Protein AF-A0A0F9HZE9-F1 (afdb_monomer)

pLDDT: mean 92.04, std 8.54, range [47.31, 98.38]

Foldseek 3Di:
DVCPPPVLVVLVVCVVVPNQEAEDEQEDQAQDALQRSLVVCLSCQVSQYKYAYDYDDDPPDPDPQRGHPRGDPQLSVLQQLLDLDPPSIDHDPDSVRNCLSQNPHSVSNSVLSPDPNNNVVNVVSVVVVVVVVVVD

Secondary structure (DSSP, 8-state):
-TTTTHHHHHHHHHHHTT----EEEEEESSS--HHHHHHHHHHHHHTTPEEEEEE---TT--SS----TT--HHHHHHHHHH--SGGG-B--SSHHHHHHHH-SSHHHHHHHHT-TTHHHHHHHHHHHHHHHHTT-

Mean predicted aligned error: 3.95 Å

Sequence (136 aa):
MGQDGFCQKAIKLAKKYGFGRIHVDVLYNWNDTIEDFYYRLKEINLLGATAIPMRYVPLDRIDREYVGKNWTKFESNGINRINPYPNGQISSKKKSEFEYFFGKNAKEFKKLLNFKNIRKLAKLKMKKFTRDKIWE

Organism: NCBI:txid412755

Solvent-accessible surface area (backbone atoms only — not comparable to full-atom values): 7847 Å² total; per-residue (Å²): 115,102,66,71,62,53,66,60,50,50,54,54,52,42,44,76,74,66,53,77,83,47,77,42,80,41,74,35,48,50,91,51,43,66,52,57,43,43,49,51,51,48,53,37,24,73,73,59,26,31,28,31,77,37,80,45,65,63,90,94,50,90,67,92,74,68,64,17,89,62,50,47,75,61,44,66,54,20,60,72,36,48,48,74,45,75,95,56,43,45,72,34,97,43,70,68,55,42,28,70,74,50,34,88,45,48,69,48,28,52,51,48,35,68,37,92,59,29,49,60,50,23,52,53,49,46,58,49,51,55,57,59,58,75,78,109

Nearest PDB structures (foldseek):
  8wd8-assembly1_B  TM=4.801E-01  e=5.160E+00  Thermococcus thioreducens

Structure (mmCIF, N/CA/C/O backbone):
data_AF-A0A0F9HZE9-F1
#
_entry.id   AF-A0A0F9HZE9-F1
#
loop_
_atom_site.group_PDB
_atom_site.id
_atom_site.type_symbol
_atom_site.label_atom_id
_atom_site.label_alt_id
_atom_site.label_comp_id
_atom_site.label_asym_id
_atom_site.label_entity_id
_atom_site.label_seq_id
_atom_site.pdbx_PDB_ins_code
_atom_site.Cartn_x
_atom_site.Cartn_y
_atom_site.Cartn_z
_atom_site.occupancy
_atom_site.B_iso_or_equiv
_atom_site.auth_seq_id
_atom_site.auth_comp_id
_atom_site.auth_asym_id
_atom_site.auth_atom_id
_atom_site.pdbx_PDB_model_num
ATOM 1 N N . MET A 1 1 ? -0.558 -16.932 -5.384 1.00 57.38 1 MET A N 1
ATOM 2 C CA . MET A 1 1 ? -1.742 -16.414 -6.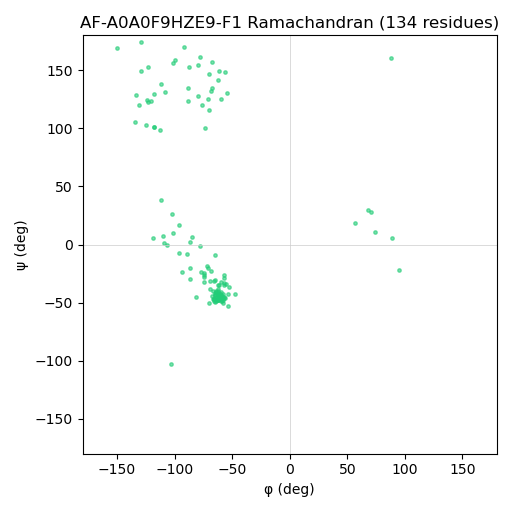110 1.00 57.38 1 MET A CA 1
ATOM 3 C C . MET A 1 1 ? -1.622 -16.830 -7.572 1.00 57.38 1 MET A C 1
ATOM 5 O O . MET A 1 1 ? -0.574 -16.587 -8.149 1.00 57.38 1 MET A O 1
ATOM 9 N N . GLY A 1 2 ? -2.628 -17.488 -8.163 1.00 64.94 2 GLY A N 1
ATOM 10 C CA . GLY A 1 2 ? -2.504 -18.165 -9.474 1.00 64.94 2 GLY A CA 1
ATOM 11 C C . GLY A 1 2 ? -2.235 -17.271 -10.696 1.00 64.94 2 GLY A C 1
ATOM 12 O O . GLY A 1 2 ? -1.940 -17.789 -11.765 1.00 64.94 2 GLY A O 1
ATOM 13 N N . GLN A 1 3 ? -2.319 -15.946 -10.546 1.00 71.75 3 GLN A N 1
ATOM 14 C CA . GLN A 1 3 ? -2.065 -14.956 -11.605 1.00 71.75 3 GLN A CA 1
ATOM 15 C C . GLN A 1 3 ? -0.902 -14.004 -11.282 1.00 71.75 3 GLN A C 1
ATOM 17 O O . GLN A 1 3 ? -0.662 -13.036 -12.009 1.00 71.75 3 GLN A O 1
ATOM 22 N N . ASP A 1 4 ? -0.193 -14.243 -10.177 1.00 83.38 4 ASP A N 1
ATOM 23 C CA . ASP A 1 4 ? 0.952 -13.414 -9.825 1.00 83.38 4 ASP A CA 1
ATOM 24 C C . ASP A 1 4 ? 2.047 -13.507 -10.901 1.00 83.38 4 ASP A C 1
ATOM 26 O O . ASP A 1 4 ? 2.270 -14.553 -11.514 1.00 83.38 4 ASP A O 1
ATOM 30 N N . GLY A 1 5 ? 2.700 -12.382 -11.178 1.00 89.25 5 GLY A N 1
ATOM 31 C CA . GLY A 1 5 ? 3.723 -12.260 -12.212 1.00 89.25 5 GLY A CA 1
ATOM 32 C C . GLY A 1 5 ? 3.229 -11.746 -13.568 1.00 89.25 5 GLY A C 1
ATOM 33 O O . GLY A 1 5 ? 4.047 -11.202 -14.313 1.00 89.25 5 GLY A O 1
ATOM 34 N N . PHE A 1 6 ? 1.939 -11.851 -13.922 1.00 93.81 6 PHE A N 1
ATOM 35 C CA . PHE A 1 6 ? 1.453 -11.340 -15.219 1.00 93.81 6 PHE A CA 1
ATOM 36 C C . PHE A 1 6 ? 1.560 -9.815 -15.322 1.00 93.81 6 PHE A C 1
ATOM 38 O O . PHE A 1 6 ? 2.105 -9.299 -16.299 1.00 93.81 6 PHE A O 1
ATOM 45 N N . CYS A 1 7 ? 1.121 -9.093 -14.289 1.00 94.75 7 CYS A N 1
ATOM 46 C CA . CYS A 1 7 ? 1.219 -7.634 -14.240 1.00 94.75 7 CYS A CA 1
ATOM 47 C C . CYS A 1 7 ? 2.686 -7.173 -14.262 1.00 94.75 7 CYS A C 1
ATOM 49 O O . CYS A 1 7 ? 3.066 -6.299 -15.037 1.00 94.75 7 CYS A O 1
ATOM 51 N N . GLN A 1 8 ? 3.553 -7.834 -13.492 1.00 95.38 8 GLN A N 1
ATOM 52 C CA . GLN A 1 8 ? 4.984 -7.547 -13.443 1.00 95.38 8 GLN A CA 1
ATOM 53 C C . GLN A 1 8 ? 5.648 -7.752 -14.813 1.00 95.38 8 GLN A C 1
ATOM 55 O O . GLN A 1 8 ? 6.460 -6.925 -15.233 1.00 95.38 8 GLN A O 1
ATOM 60 N N . LYS A 1 9 ? 5.292 -8.827 -15.534 1.00 96.44 9 LYS A N 1
ATOM 61 C CA . LYS A 1 9 ? 5.749 -9.069 -16.912 1.00 96.44 9 LYS A CA 1
ATOM 62 C C . LYS A 1 9 ? 5.270 -7.968 -17.860 1.00 96.44 9 LYS A C 1
ATOM 64 O O . LYS A 1 9 ? 6.086 -7.459 -18.622 1.00 96.44 9 LYS A O 1
ATOM 69 N N . ALA A 1 10 ? 4.003 -7.561 -17.776 1.00 96.38 10 ALA A N 1
ATOM 70 C CA . ALA A 1 10 ? 3.450 -6.486 -18.598 1.00 96.38 10 ALA A CA 1
ATOM 71 C C . ALA A 1 10 ? 4.156 -5.140 -18.350 1.00 96.38 10 ALA A C 1
ATOM 73 O O . ALA A 1 10 ? 4.567 -4.484 -19.304 1.00 96.38 10 ALA A O 1
ATOM 74 N N . ILE A 1 11 ? 4.394 -4.767 -17.084 1.00 96.38 11 ILE A N 1
ATOM 75 C CA . ILE A 1 11 ? 5.137 -3.547 -16.724 1.00 96.38 11 ILE A CA 1
ATOM 76 C C . ILE A 1 11 ? 6.558 -3.594 -17.298 1.00 96.38 11 ILE A C 1
ATOM 78 O O . ILE A 1 11 ? 7.004 -2.634 -17.927 1.00 96.38 11 ILE A O 1
ATOM 82 N N . LYS A 1 12 ? 7.277 -4.710 -17.107 1.00 96.00 12 LYS A N 1
ATOM 83 C CA . LYS A 1 12 ? 8.644 -4.884 -17.631 1.00 96.00 12 LYS A CA 1
ATOM 84 C C . LYS A 1 12 ? 8.677 -4.787 -19.157 1.00 96.00 12 LYS A C 1
ATOM 86 O O . LYS A 1 12 ? 9.565 -4.133 -19.699 1.00 96.00 12 LYS A O 1
ATOM 91 N N . LEU A 1 13 ? 7.711 -5.407 -19.836 1.00 97.56 13 LEU A N 1
ATOM 92 C CA . LEU A 1 13 ? 7.592 -5.370 -21.290 1.00 97.56 13 LEU A CA 1
ATOM 93 C C . LEU A 1 13 ? 7.332 -3.946 -21.789 1.00 97.56 13 LEU A C 1
ATOM 95 O O . LEU A 1 13 ? 8.051 -3.470 -22.659 1.00 97.56 13 LEU A O 1
ATOM 99 N N . ALA A 1 14 ? 6.371 -3.240 -21.197 1.00 97.00 14 ALA A N 1
ATOM 100 C CA . ALA A 1 14 ? 6.080 -1.856 -21.552 1.00 97.00 14 ALA A CA 1
ATOM 101 C C . ALA A 1 14 ? 7.318 -0.957 -21.360 1.00 97.00 14 ALA A C 1
ATOM 103 O O . ALA A 1 14 ? 7.707 -0.218 -22.263 1.00 97.00 14 ALA A O 1
ATOM 104 N N . LYS A 1 15 ? 8.027 -1.085 -20.233 1.00 95.00 15 LYS A N 1
ATOM 105 C CA . LYS A 1 15 ? 9.264 -0.322 -20.001 1.00 95.00 15 LYS A CA 1
ATOM 106 C C . LYS A 1 15 ? 10.366 -0.630 -21.009 1.00 95.00 15 LYS A C 1
ATOM 108 O O . LYS A 1 15 ? 11.039 0.295 -21.454 1.00 95.00 15 LYS A O 1
ATOM 113 N N . LYS A 1 16 ? 10.528 -1.901 -21.394 1.00 97.06 16 LYS A N 1
ATOM 114 C CA . LYS A 1 16 ? 11.491 -2.321 -22.426 1.00 97.06 16 LYS A CA 1
ATOM 115 C C . LYS A 1 16 ? 11.278 -1.570 -23.746 1.00 97.06 16 LYS A C 1
ATOM 117 O O . LYS A 1 16 ? 12.255 -1.269 -24.419 1.00 97.06 16 LYS A O 1
ATOM 122 N N . TYR A 1 17 ? 10.032 -1.246 -24.089 1.00 97.56 17 TYR A N 1
ATOM 123 C CA . TYR A 1 17 ? 9.673 -0.514 -25.309 1.00 97.56 17 TYR A CA 1
ATOM 124 C C . TYR A 1 17 ? 9.495 1.002 -25.100 1.00 97.56 17 TYR A C 1
ATOM 126 O O . TYR A 1 17 ? 8.918 1.675 -25.946 1.00 97.56 17 TYR A O 1
ATOM 134 N N . GLY A 1 18 ? 9.999 1.562 -23.995 1.00 95.25 18 GLY A N 1
ATOM 135 C CA . GLY A 1 18 ? 10.055 3.013 -23.785 1.00 95.25 18 GLY A CA 1
ATOM 136 C C . GLY A 1 18 ? 8.821 3.639 -23.126 1.00 95.25 18 GLY A C 1
ATOM 137 O O . GLY A 1 18 ? 8.776 4.858 -22.953 1.00 95.25 18 GLY A O 1
ATOM 138 N N . PHE A 1 19 ? 7.837 2.848 -22.686 1.00 95.06 19 PHE A N 1
ATOM 139 C CA . PHE A 1 19 ? 6.703 3.377 -21.924 1.00 95.06 19 PHE A CA 1
ATOM 140 C C . PHE A 1 19 ? 7.135 3.735 -20.492 1.00 95.06 19 PHE A C 1
ATOM 142 O O . PHE A 1 19 ? 7.266 2.876 -19.619 1.00 95.06 19 PHE A O 1
ATOM 149 N N . GLY A 1 20 ? 7.381 5.027 -20.250 1.00 86.88 20 GLY A N 1
ATOM 150 C CA . GLY A 1 20 ? 7.939 5.525 -18.985 1.00 86.88 20 GLY A CA 1
ATOM 151 C C . GLY A 1 20 ? 6.924 5.819 -17.874 1.00 86.88 20 GLY A C 1
ATOM 152 O O . GLY A 1 20 ? 7.303 5.866 -16.705 1.00 86.88 20 GLY A O 1
ATOM 153 N N . ARG A 1 21 ? 5.641 6.015 -18.206 1.00 91.75 21 ARG A N 1
ATOM 154 C CA . ARG A 1 21 ? 4.5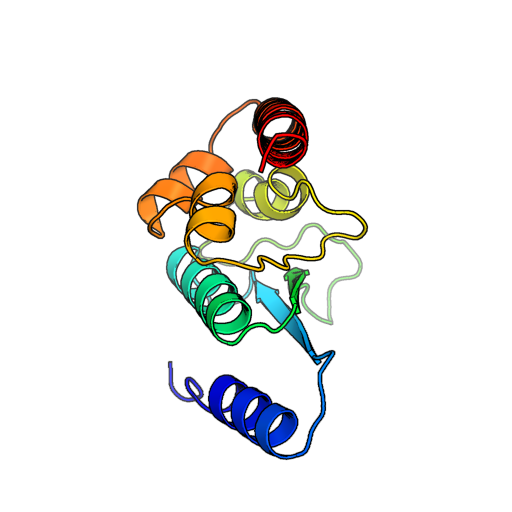68 6.322 -17.244 1.00 91.75 21 ARG A CA 1
ATOM 155 C C . ARG A 1 21 ? 3.527 5.213 -17.269 1.00 91.75 21 ARG A C 1
ATOM 157 O O . ARG A 1 21 ? 2.708 5.156 -18.177 1.00 91.75 21 ARG A O 1
ATOM 164 N N . ILE A 1 22 ? 3.588 4.325 -16.283 1.00 95.44 22 ILE A N 1
ATOM 165 C CA . ILE A 1 22 ? 2.691 3.171 -16.169 1.00 95.44 22 ILE A CA 1
ATOM 166 C C . ILE A 1 22 ? 1.948 3.286 -14.848 1.00 95.44 22 ILE A C 1
ATOM 168 O O . ILE A 1 22 ? 2.577 3.392 -13.795 1.00 95.44 22 ILE A O 1
ATOM 172 N N . HIS A 1 23 ? 0.622 3.287 -14.918 1.00 95.00 23 HIS A N 1
ATOM 173 C CA . HIS A 1 23 ? -0.263 3.312 -13.762 1.00 95.00 23 HIS A CA 1
ATOM 174 C C . HIS A 1 23 ? -0.981 1.968 -13.678 1.00 95.00 23 HIS A C 1
ATOM 176 O O . HIS A 1 23 ? -1.392 1.422 -14.700 1.00 95.00 23 HIS A O 1
ATOM 182 N N . VAL A 1 24 ? -1.104 1.428 -12.471 1.00 95.75 24 VAL A N 1
ATOM 183 C CA . VAL A 1 24 ? -1.723 0.126 -12.223 1.00 95.75 24 VAL A CA 1
ATOM 184 C C . VAL A 1 24 ? -2.735 0.270 -11.104 1.00 95.75 24 VAL A C 1
ATOM 186 O O . VAL A 1 24 ? -2.364 0.608 -9.978 1.00 95.75 24 VAL A O 1
ATOM 189 N N . ASP A 1 25 ? -3.994 -0.032 -11.401 1.00 95.12 25 ASP A N 1
ATOM 190 C CA . ASP A 1 25 ? -5.029 -0.135 -10.381 1.00 95.12 25 ASP A CA 1
ATOM 191 C C . ASP A 1 25 ? -4.807 -1.394 -9.539 1.00 95.12 25 ASP A C 1
ATOM 193 O O . ASP A 1 25 ? -4.702 -2.514 -10.045 1.00 95.12 25 ASP A O 1
ATOM 197 N N . VAL A 1 26 ? -4.717 -1.209 -8.225 1.00 95.50 26 VAL A N 1
ATOM 198 C CA . VAL A 1 26 ? -4.457 -2.278 -7.261 1.00 95.50 26 VAL A CA 1
ATOM 199 C C . VAL A 1 26 ? -5.699 -2.474 -6.416 1.00 95.50 26 VAL A C 1
ATOM 201 O O . VAL A 1 26 ? -5.943 -1.742 -5.454 1.00 95.50 26 VAL A O 1
ATOM 204 N N . LEU A 1 27 ? -6.490 -3.474 -6.795 1.00 95.31 27 LEU A N 1
ATOM 205 C CA . LEU A 1 27 ? -7.717 -3.822 -6.093 1.00 95.31 27 LEU A CA 1
ATOM 206 C C . LEU A 1 27 ? -7.411 -4.397 -4.703 1.00 95.31 27 LEU A C 1
ATOM 208 O O . LEU A 1 27 ? -6.596 -5.312 -4.580 1.00 95.31 27 LEU A O 1
ATOM 212 N N . TYR A 1 28 ? -8.091 -3.911 -3.673 1.00 96.38 28 TYR A N 1
ATOM 213 C CA . TYR A 1 28 ? -8.057 -4.476 -2.321 1.00 96.38 28 TYR A CA 1
ATOM 214 C C . TYR A 1 28 ? -9.468 -4.696 -1.788 1.00 96.38 28 TYR A C 1
ATOM 216 O O . TYR A 1 28 ? -10.429 -4.234 -2.405 1.00 96.38 28 TYR A O 1
ATOM 224 N N . ASN A 1 29 ? -9.593 -5.318 -0.612 1.00 96.69 29 ASN A N 1
ATOM 225 C CA . ASN A 1 29 ? -10.870 -5.506 0.086 1.00 96.69 29 ASN A CA 1
ATOM 226 C C . ASN A 1 29 ? -11.807 -6.514 -0.605 1.00 96.69 29 ASN A C 1
ATOM 228 O O . ASN A 1 29 ? -13.015 -6.390 -0.459 1.00 96.69 29 ASN A O 1
ATOM 232 N N . TRP A 1 30 ? -11.288 -7.501 -1.343 1.00 94.56 30 TRP A N 1
ATOM 233 C CA . TRP A 1 30 ? -12.088 -8.597 -1.913 1.00 94.56 30 TRP A CA 1
ATOM 234 C C . TRP A 1 30 ? -11.894 -9.887 -1.100 1.00 94.56 30 TRP A C 1
ATOM 236 O O . TRP A 1 30 ? -12.441 -10.030 -0.005 1.00 94.56 30 TRP A O 1
ATOM 246 N N . ASN A 1 31 ? -11.095 -10.824 -1.616 1.00 94.25 31 ASN A N 1
ATOM 247 C CA . ASN A 1 31 ? -10.690 -12.059 -0.945 1.00 94.25 31 ASN A CA 1
ATOM 248 C C . ASN A 1 31 ? -9.227 -12.028 -0.473 1.00 94.25 31 ASN A C 1
ATOM 250 O O . ASN A 1 31 ? -8.765 -13.006 0.114 1.00 94.25 31 ASN A O 1
ATOM 254 N N . ASP A 1 32 ? -8.529 -10.925 -0.739 1.00 95.69 32 ASP A N 1
ATOM 255 C CA . ASP A 1 32 ? -7.125 -10.690 -0.440 1.00 95.69 32 ASP A CA 1
ATOM 256 C C . ASP A 1 32 ? -6.924 -10.317 1.029 1.00 95.69 32 ASP A C 1
ATOM 258 O O . ASP A 1 32 ? -7.834 -9.812 1.688 1.00 95.69 32 ASP A O 1
ATOM 262 N N . THR A 1 33 ? -5.734 -10.578 1.552 1.00 97.25 33 THR A N 1
ATOM 263 C CA . THR A 1 33 ? -5.288 -10.107 2.868 1.00 97.25 33 THR A CA 1
ATOM 264 C C . THR A 1 33 ? -4.551 -8.766 2.755 1.00 97.25 33 THR A C 1
ATOM 266 O O . THR A 1 33 ? -4.203 -8.307 1.663 1.00 97.25 33 THR A O 1
ATOM 269 N N . ILE A 1 34 ? -4.269 -8.127 3.894 1.00 97.62 34 ILE A N 1
ATOM 270 C CA . ILE A 1 34 ? -3.439 -6.911 3.937 1.00 97.62 34 ILE A CA 1
ATOM 271 C C . ILE A 1 34 ? -2.027 -7.211 3.423 1.00 97.62 34 ILE A C 1
ATOM 273 O O . ILE A 1 34 ? -1.408 -6.371 2.769 1.00 97.62 34 ILE A O 1
ATOM 277 N N . GLU A 1 35 ? -1.532 -8.414 3.696 1.00 97.81 35 GLU A N 1
ATOM 278 C CA . GLU A 1 35 ? -0.257 -8.944 3.241 1.00 97.81 35 GLU A CA 1
ATOM 279 C C . GLU A 1 35 ? -0.220 -9.050 1.707 1.00 97.81 35 GLU A C 1
ATOM 281 O O . GLU A 1 35 ? 0.716 -8.542 1.085 1.00 97.81 35 GLU A O 1
ATOM 286 N N . ASP A 1 36 ? -1.269 -9.609 1.094 1.00 96.94 36 ASP A N 1
ATOM 287 C CA . ASP A 1 36 ? -1.399 -9.723 -0.366 1.00 96.94 36 ASP A CA 1
ATOM 288 C C . ASP A 1 36 ? -1.484 -8.350 -1.046 1.00 96.94 36 ASP A C 1
ATOM 290 O O . ASP A 1 36 ? -0.911 -8.120 -2.116 1.00 96.94 36 ASP A O 1
ATOM 294 N N . PHE A 1 37 ? -2.220 -7.411 -0.447 1.00 97.12 37 PHE A N 1
AT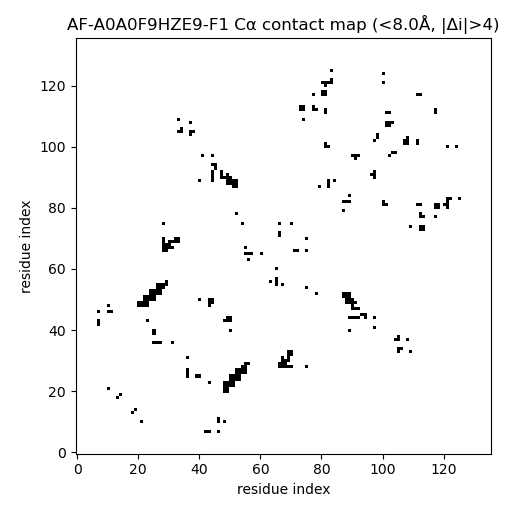OM 295 C CA . PHE A 1 37 ? -2.309 -6.044 -0.951 1.00 97.12 37 PHE A CA 1
ATOM 296 C C . PHE A 1 37 ? -0.976 -5.295 -0.840 1.00 97.12 37 PHE A C 1
ATOM 298 O O . PHE A 1 37 ? -0.525 -4.693 -1.817 1.00 97.12 37 PHE A O 1
ATOM 305 N N . TYR A 1 38 ? -0.308 -5.374 0.314 1.00 97.62 38 TYR A N 1
ATOM 306 C CA . TYR A 1 38 ? 1.005 -4.764 0.521 1.00 97.62 38 TYR A CA 1
ATOM 307 C C . TYR A 1 38 ? 2.046 -5.307 -0.460 1.00 97.62 38 TYR A C 1
ATOM 309 O O . TYR A 1 38 ? 2.802 -4.526 -1.041 1.00 97.62 38 TYR A O 1
ATOM 317 N N . TYR A 1 39 ? 2.062 -6.627 -0.671 1.00 96.31 39 TYR A N 1
ATOM 318 C CA . TYR A 1 39 ? 2.932 -7.274 -1.647 1.00 96.31 39 TYR A CA 1
ATOM 319 C C . TYR A 1 39 ? 2.769 -6.641 -3.035 1.00 96.31 39 TYR A C 1
ATOM 321 O O . TYR A 1 39 ? 3.741 -6.147 -3.604 1.00 96.31 39 TYR A O 1
ATOM 329 N N . ARG A 1 40 ? 1.532 -6.541 -3.537 1.00 96.12 40 ARG A N 1
ATOM 330 C CA . ARG A 1 40 ? 1.250 -5.960 -4.860 1.00 96.12 40 ARG A CA 1
ATOM 331 C C . ARG A 1 40 ? 1.652 -4.489 -4.958 1.00 96.12 40 ARG A C 1
ATOM 333 O O . ARG A 1 40 ? 2.275 -4.100 -5.945 1.00 96.12 40 ARG A O 1
ATOM 340 N N . LEU A 1 41 ? 1.359 -3.680 -3.934 1.00 95.94 41 LEU A N 1
ATOM 341 C CA . LEU A 1 41 ? 1.798 -2.279 -3.889 1.00 95.94 41 LEU A CA 1
ATOM 342 C C . LEU A 1 41 ? 3.320 -2.154 -3.995 1.00 95.94 41 LEU A C 1
ATOM 344 O O . LEU A 1 41 ? 3.819 -1.317 -4.754 1.00 95.94 41 LEU A O 1
ATOM 348 N N . LYS A 1 42 ? 4.045 -2.982 -3.234 1.00 95.62 42 LYS A N 1
ATOM 349 C CA . LYS A 1 42 ? 5.507 -2.980 -3.197 1.00 95.62 42 LYS A CA 1
ATOM 350 C C . LYS A 1 42 ? 6.089 -3.402 -4.541 1.00 95.62 42 LYS A C 1
ATOM 352 O O . LYS A 1 42 ? 6.935 -2.686 -5.065 1.00 95.62 42 LYS A O 1
ATOM 357 N N . GLU A 1 43 ? 5.608 -4.496 -5.125 1.00 95.06 43 GLU A N 1
ATOM 358 C CA . GLU A 1 43 ? 6.096 -5.000 -6.414 1.00 95.06 43 GLU A CA 1
ATOM 359 C C . GLU A 1 43 ? 5.903 -3.988 -7.548 1.00 95.06 43 GLU A C 1
ATOM 361 O O . GLU A 1 43 ? 6.840 -3.709 -8.295 1.00 95.06 43 GLU A O 1
ATOM 366 N N . ILE A 1 44 ? 4.721 -3.370 -7.646 1.00 95.69 44 ILE A N 1
ATOM 367 C CA . ILE A 1 44 ? 4.439 -2.350 -8.669 1.00 95.69 44 ILE A CA 1
ATOM 368 C C . ILE A 1 44 ? 5.398 -1.158 -8.529 1.00 95.69 44 ILE A C 1
ATOM 370 O O . ILE A 1 44 ? 5.973 -0.704 -9.522 1.00 95.69 44 ILE A O 1
ATOM 374 N N . ASN A 1 45 ? 5.633 -0.695 -7.297 1.00 94.81 45 ASN A N 1
ATOM 375 C CA . ASN A 1 45 ? 6.552 0.413 -7.029 1.00 94.81 45 ASN A CA 1
ATOM 376 C C . ASN A 1 45 ? 8.021 0.041 -7.285 1.00 94.81 45 ASN A C 1
ATOM 378 O O . ASN A 1 45 ? 8.766 0.856 -7.823 1.00 94.81 45 ASN A O 1
ATOM 382 N N . LEU A 1 46 ? 8.452 -1.182 -6.957 1.00 93.94 46 LEU A N 1
ATOM 383 C CA . LEU A 1 46 ? 9.813 -1.663 -7.239 1.00 93.94 46 LEU A CA 1
ATOM 384 C C . LEU A 1 46 ? 10.094 -1.770 -8.739 1.00 93.94 46 LEU A C 1
ATOM 386 O O . LEU A 1 46 ? 11.224 -1.555 -9.174 1.00 93.94 46 LEU A O 1
ATOM 390 N N . LEU A 1 47 ? 9.064 -2.040 -9.540 1.00 94.31 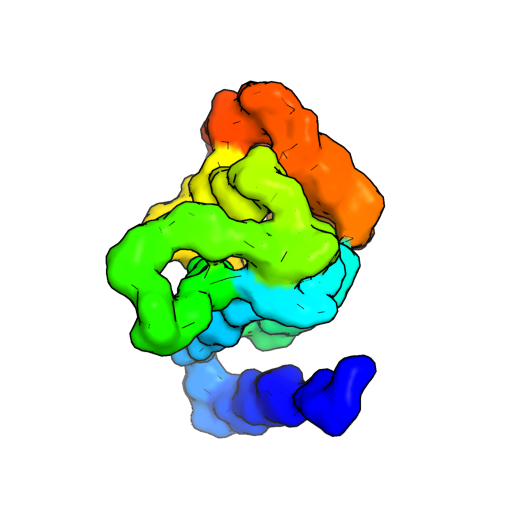47 LEU A N 1
ATOM 391 C CA . LEU A 1 47 ? 9.150 -1.980 -10.994 1.00 94.31 47 LEU A CA 1
ATOM 392 C C . LEU A 1 47 ? 9.097 -0.549 -11.533 1.00 94.31 47 LEU A C 1
ATOM 394 O O . LEU A 1 47 ? 9.196 -0.365 -12.743 1.00 94.31 47 LEU A O 1
ATOM 398 N N . GLY A 1 48 ? 8.963 0.463 -10.671 1.00 93.06 48 GLY A N 1
ATOM 399 C CA . GLY A 1 48 ? 8.885 1.883 -11.008 1.00 93.06 48 GLY A CA 1
ATOM 400 C C . GLY A 1 48 ? 7.609 2.261 -11.757 1.00 93.06 48 GLY A C 1
ATOM 401 O O . GLY A 1 48 ? 7.667 3.133 -12.624 1.00 93.06 48 GLY A O 1
ATOM 402 N N . ALA A 1 49 ? 6.510 1.552 -11.511 1.00 95.31 49 ALA A N 1
ATOM 403 C CA . ALA A 1 49 ? 5.171 1.938 -11.937 1.00 95.31 49 ALA A CA 1
ATOM 404 C C . ALA A 1 49 ? 4.420 2.586 -10.761 1.00 95.31 49 ALA A C 1
ATOM 406 O O . ALA A 1 49 ? 4.767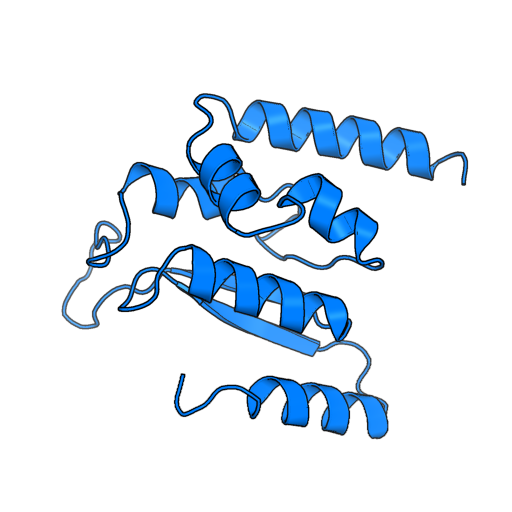 2.392 -9.595 1.00 95.31 49 ALA A O 1
ATOM 407 N N . THR A 1 50 ? 3.388 3.365 -11.068 1.00 95.31 50 THR A N 1
ATOM 408 C CA . THR A 1 50 ? 2.524 4.001 -10.073 1.00 95.31 50 THR A CA 1
ATOM 409 C C . THR A 1 50 ? 1.383 3.058 -9.714 1.00 95.31 50 THR A C 1
ATOM 411 O O . THR A 1 50 ? 0.618 2.647 -10.581 1.00 95.31 50 THR A O 1
ATOM 414 N N . ALA A 1 51 ? 1.245 2.733 -8.432 1.00 95.62 51 ALA A N 1
ATOM 415 C CA . ALA A 1 51 ? 0.113 1.966 -7.928 1.00 95.62 51 ALA A CA 1
ATOM 416 C C . ALA A 1 51 ? -1.044 2.904 -7.556 1.00 95.62 51 ALA A C 1
ATOM 418 O O . ALA A 1 51 ? -0.833 3.908 -6.877 1.00 95.62 51 ALA A O 1
ATOM 419 N N . ILE A 1 52 ? -2.266 2.563 -7.956 1.00 95.62 52 ILE A N 1
ATOM 420 C CA . ILE A 1 52 ? -3.491 3.288 -7.609 1.00 95.62 52 ILE A CA 1
ATOM 421 C C . ILE A 1 52 ? -4.386 2.333 -6.807 1.00 95.62 52 ILE A C 1
ATOM 423 O O . ILE A 1 52 ? -5.007 1.441 -7.377 1.00 95.62 52 ILE A O 1
ATOM 427 N N . PRO A 1 53 ? -4.433 2.445 -5.468 1.00 95.69 53 PRO A N 1
ATOM 428 C CA . PRO A 1 53 ? -5.311 1.632 -4.640 1.00 95.69 53 PRO A CA 1
ATOM 429 C C . PRO A 1 53 ? -6.782 1.828 -5.001 1.00 95.69 53 PRO A C 1
ATOM 431 O O . PRO A 1 53 ? -7.303 2.939 -4.918 1.00 95.69 53 PRO A O 1
ATOM 434 N N . MET A 1 54 ? -7.472 0.732 -5.297 1.00 93.94 54 MET A N 1
ATOM 435 C CA . MET A 1 54 ? -8.899 0.727 -5.603 1.00 93.94 54 MET A CA 1
ATOM 436 C C . MET A 1 54 ? -9.622 -0.222 -4.654 1.00 93.94 54 MET A C 1
ATOM 438 O O . MET A 1 54 ? -9.259 -1.388 -4.523 1.00 93.94 54 MET A O 1
ATOM 442 N N . ARG A 1 55 ? -10.636 0.278 -3.945 1.00 94.12 55 ARG A N 1
ATOM 443 C CA . ARG A 1 55 ? -11.423 -0.552 -3.026 1.00 94.12 55 ARG A CA 1
ATOM 444 C C . ARG A 1 55 ? -12.438 -1.360 -3.822 1.00 94.12 55 ARG A C 1
ATOM 446 O O . ARG A 1 55 ? -13.221 -0.771 -4.560 1.00 94.12 55 ARG A O 1
ATOM 453 N N . TYR A 1 56 ? -12.469 -2.671 -3.620 1.00 95.88 56 TYR A N 1
ATOM 454 C CA . TYR A 1 56 ? -13.526 -3.518 -4.155 1.00 95.88 56 TYR A CA 1
ATOM 455 C C . TYR A 1 56 ? -14.873 -3.215 -3.489 1.00 95.88 56 TYR A C 1
ATOM 457 O O . TYR A 1 56 ? -14.963 -3.111 -2.259 1.00 95.88 56 TYR A O 1
ATOM 465 N N . VAL A 1 57 ? -15.906 -3.113 -4.326 1.00 94.12 57 VAL A N 1
ATOM 466 C CA . VAL A 1 57 ? -17.323 -3.056 -3.960 1.00 94.12 57 VAL A CA 1
ATOM 467 C C . VAL A 1 57 ? -18.059 -4.038 -4.886 1.00 94.12 57 VAL A C 1
ATOM 469 O O . VAL A 1 57 ? -17.836 -3.977 -6.097 1.00 94.12 57 VAL A O 1
ATOM 472 N N . PRO A 1 58 ? -18.879 -4.962 -4.352 1.00 94.56 58 PRO A N 1
ATOM 473 C CA . PRO A 1 58 ? -19.713 -5.853 -5.155 1.00 94.56 58 PRO A CA 1
ATOM 474 C C . PRO A 1 58 ? -20.641 -5.099 -6.113 1.00 94.56 58 PRO A C 1
ATOM 476 O O . PRO A 1 58 ? -21.105 -4.007 -5.801 1.00 94.56 58 PRO A O 1
ATOM 479 N N . LEU A 1 59 ? -20.938 -5.697 -7.269 1.00 93.44 59 LEU A N 1
ATOM 480 C CA . LEU A 1 59 ? -21.772 -5.067 -8.303 1.00 93.44 59 LEU A CA 1
ATOM 481 C C . LEU A 1 59 ? -23.245 -4.912 -7.893 1.00 93.44 59 LEU A C 1
ATOM 483 O O . LEU A 1 59 ? -23.942 -4.058 -8.428 1.00 93.44 59 LEU A O 1
ATOM 487 N N . ASP A 1 60 ? -23.713 -5.720 -6.944 1.00 94.50 60 ASP A N 1
ATOM 488 C CA . ASP A 1 60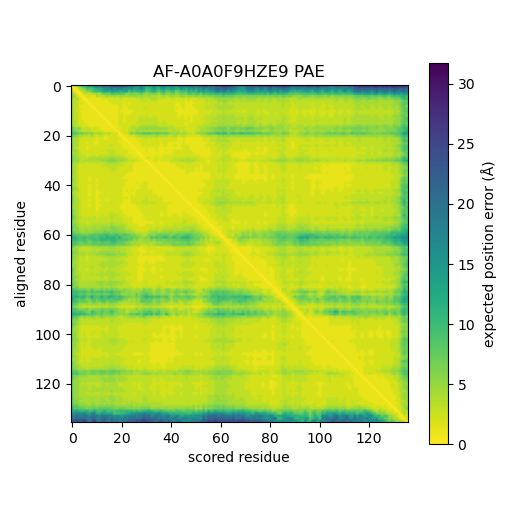 ? -25.065 -5.687 -6.376 1.00 94.50 60 ASP A CA 1
ATOM 489 C C . ASP A 1 60 ? -25.210 -4.670 -5.225 1.00 94.50 60 ASP A C 1
ATOM 491 O O . ASP A 1 60 ? -26.246 -4.608 -4.563 1.00 94.50 60 ASP A O 1
ATOM 495 N N . ARG A 1 61 ? -24.174 -3.859 -4.970 1.00 91.00 61 ARG A N 1
ATOM 496 C CA . ARG A 1 61 ? -24.135 -2.857 -3.900 1.00 91.00 61 ARG A CA 1
ATOM 497 C C . ARG A 1 61 ? -23.986 -1.456 -4.484 1.00 91.00 61 ARG A C 1
ATOM 499 O O . ARG A 1 61 ? -23.072 -1.181 -5.254 1.00 91.00 61 ARG A O 1
ATOM 506 N N . ILE A 1 62 ? -24.860 -0.549 -4.051 1.00 88.50 62 ILE A N 1
ATOM 507 C CA . ILE A 1 62 ? -24.783 0.887 -4.378 1.00 88.50 62 ILE A CA 1
ATOM 508 C C . ILE A 1 62 ? -24.030 1.693 -3.312 1.00 88.50 62 ILE A C 1
ATOM 510 O O . ILE A 1 62 ? -23.500 2.770 -3.591 1.00 88.50 62 ILE A O 1
ATOM 514 N N . ASP A 1 63 ? -23.977 1.180 -2.080 1.00 89.25 63 ASP A N 1
ATOM 515 C CA . ASP A 1 63 ? -23.221 1.786 -0.991 1.00 89.25 63 ASP A CA 1
ATOM 516 C C . ASP A 1 63 ? -21.717 1.484 -1.106 1.00 89.25 63 ASP A C 1
ATOM 518 O O . ASP A 1 63 ? -21.276 0.557 -1.782 1.00 89.25 63 ASP A O 1
ATOM 522 N N . ARG A 1 64 ? -20.899 2.285 -0.417 1.00 84.94 64 ARG A N 1
ATOM 523 C CA . ARG A 1 64 ? -19.440 2.087 -0.337 1.00 84.94 64 ARG A CA 1
ATOM 524 C C . ARG A 1 64 ? -19.017 1.461 0.995 1.00 84.94 64 ARG A C 1
ATOM 526 O O . ARG A 1 64 ? -17.897 1.699 1.459 1.00 84.94 64 ARG A O 1
ATOM 533 N N . GLU A 1 65 ? -19.913 0.708 1.632 1.00 90.31 65 GLU A N 1
ATOM 534 C CA . GLU A 1 65 ? -19.724 0.168 2.980 1.00 90.31 65 GLU A CA 1
ATOM 535 C C . GLU A 1 65 ? -19.207 -1.271 3.004 1.00 90.31 65 GLU A C 1
ATOM 537 O O . GLU A 1 65 ? -18.847 -1.757 4.076 1.00 90.31 65 GLU A O 1
ATOM 542 N N . TYR A 1 66 ? -19.119 -1.942 1.852 1.00 94.75 66 TYR A N 1
ATOM 543 C CA . TYR A 1 66 ? -18.585 -3.300 1.774 1.00 94.75 66 TYR A CA 1
ATOM 544 C C . TYR A 1 66 ? -17.180 -3.413 2.393 1.00 94.75 66 TYR A C 1
ATOM 546 O O . TYR A 1 66 ? -16.255 -2.662 2.061 1.00 94.75 66 TYR A O 1
ATOM 554 N N . VAL A 1 67 ? -17.010 -4.404 3.268 1.00 96.38 67 VAL A N 1
ATOM 555 C CA . VAL A 1 67 ? -15.728 -4.788 3.863 1.00 96.38 67 VAL A CA 1
ATOM 556 C C . VAL A 1 67 ? -15.487 -6.258 3.537 1.00 96.38 67 VAL A C 1
ATOM 558 O O . VAL A 1 67 ? -16.320 -7.108 3.845 1.00 96.38 67 VAL A O 1
ATOM 561 N N . GLY A 1 68 ? -14.362 -6.547 2.886 1.00 95.88 68 GLY A N 1
ATOM 562 C CA . GLY A 1 68 ? -13.970 -7.900 2.511 1.00 95.88 68 GLY A CA 1
ATOM 563 C C . GLY A 1 68 ? -13.642 -8.755 3.735 1.00 95.88 68 GLY A C 1
ATOM 564 O O . GLY A 1 68 ? -13.259 -8.245 4.785 1.00 95.88 68 GLY A O 1
ATOM 565 N N . LYS A 1 69 ? -13.741 -10.078 3.587 1.00 96.81 69 LYS A N 1
ATOM 566 C CA . LYS A 1 69 ? -13.666 -11.044 4.703 1.00 96.81 69 LYS A CA 1
ATOM 567 C C . LYS A 1 69 ? -12.388 -10.974 5.557 1.00 96.81 69 LYS A C 1
ATOM 569 O O . LYS A 1 69 ? -12.415 -11.353 6.720 1.00 96.81 69 LYS A O 1
ATOM 574 N N . ASN A 1 70 ? -11.278 -10.510 4.981 1.00 97.56 70 ASN A N 1
ATOM 575 C CA . ASN A 1 70 ? -9.974 -10.423 5.652 1.00 97.56 70 ASN A CA 1
ATOM 576 C C . ASN A 1 70 ? -9.632 -8.999 6.121 1.00 97.56 70 ASN A C 1
ATOM 578 O O . ASN A 1 70 ? -8.485 -8.727 6.477 1.00 97.56 70 ASN A O 1
ATOM 582 N N . TRP A 1 71 ? -10.593 -8.079 6.059 1.00 97.75 71 TRP A N 1
ATOM 583 C CA . TRP A 1 71 ? -10.394 -6.660 6.321 1.00 97.75 71 TRP A CA 1
ATOM 584 C C . TRP A 1 71 ? -11.324 -6.187 7.430 1.00 97.75 71 TRP A C 1
ATOM 586 O O . TRP A 1 71 ? -12.435 -6.681 7.601 1.00 97.75 71 TRP A O 1
ATOM 596 N N . THR A 1 72 ? -10.902 -5.153 8.149 1.00 96.94 72 THR A N 1
ATOM 597 C CA . THR A 1 72 ? -11.803 -4.351 8.982 1.00 96.94 72 THR A CA 1
ATOM 598 C C . THR A 1 72 ? -12.170 -3.039 8.283 1.00 96.94 72 THR A C 1
ATOM 600 O O . THR A 1 72 ? -11.408 -2.509 7.468 1.00 96.94 72 THR A O 1
ATOM 603 N N . LYS A 1 73 ? -13.313 -2.436 8.655 1.00 94.62 73 LYS A N 1
ATOM 604 C CA . LYS A 1 73 ? -13.692 -1.077 8.201 1.00 94.62 73 LYS A CA 1
ATOM 605 C C . LYS A 1 73 ? -12.620 -0.040 8.567 1.00 94.62 73 LYS A C 1
ATOM 607 O O . LYS A 1 73 ? -12.473 0.973 7.884 1.00 94.62 73 LYS A O 1
ATOM 612 N N . PHE A 1 74 ? -11.875 -0.269 9.651 1.00 95.31 74 PHE A N 1
ATOM 613 C CA . PHE A 1 74 ? -10.783 0.608 10.062 1.00 95.31 74 PHE A CA 1
ATOM 614 C C . PHE A 1 74 ? -9.593 0.510 9.101 1.00 95.31 74 PHE A C 1
ATOM 616 O O . PHE A 1 74 ? -9.150 1.534 8.582 1.00 95.31 74 PHE A O 1
ATOM 623 N N . GLU A 1 75 ? -9.132 -0.706 8.804 1.00 96.31 75 GLU A N 1
ATOM 624 C CA . GLU A 1 75 ? -7.994 -0.961 7.912 1.00 96.31 75 GLU A CA 1
ATOM 625 C C . GLU A 1 75 ? -8.284 -0.538 6.470 1.00 96.31 75 GLU A C 1
ATOM 627 O O . GLU A 1 75 ? -7.464 0.151 5.859 1.00 96.31 75 GLU A O 1
ATOM 632 N N . SER A 1 76 ? -9.475 -0.853 5.944 1.00 95.12 76 SER A N 1
ATOM 633 C CA . SER A 1 76 ? -9.860 -0.473 4.578 1.00 95.12 76 SER A CA 1
ATOM 634 C C . SER A 1 76 ? -9.908 1.050 4.404 1.00 95.12 76 SER A C 1
ATOM 636 O O . SER A 1 76 ? -9.469 1.590 3.387 1.00 95.12 76 SER A O 1
ATOM 638 N N . ASN A 1 77 ? -10.374 1.784 5.419 1.00 92.62 77 ASN A N 1
ATOM 639 C CA . ASN A 1 77 ? -10.324 3.247 5.440 1.00 92.62 77 ASN A CA 1
ATOM 640 C C . ASN A 1 77 ? -8.922 3.800 5.711 1.00 92.62 77 ASN A C 1
ATOM 642 O O . ASN A 1 77 ? -8.619 4.919 5.291 1.00 92.62 77 ASN A O 1
ATOM 646 N N . GLY A 1 78 ? -8.064 3.026 6.373 1.00 94.75 78 GLY A N 1
ATOM 647 C CA . GLY A 1 78 ? -6.657 3.335 6.589 1.00 94.75 78 GLY A CA 1
ATOM 648 C C . GLY A 1 78 ? -5.890 3.561 5.286 1.00 94.75 78 GLY A C 1
ATOM 649 O O . GLY A 1 78 ? -5.061 4.466 5.251 1.00 94.75 78 GLY A O 1
ATOM 650 N N . ILE A 1 79 ? -6.223 2.846 4.202 1.00 94.56 79 ILE A N 1
ATOM 651 C CA . ILE A 1 79 ? -5.551 2.970 2.891 1.00 94.56 79 ILE A CA 1
ATOM 652 C C . ILE A 1 79 ? -5.573 4.411 2.357 1.00 94.56 79 ILE A C 1
ATOM 654 O O . ILE A 1 79 ? -4.544 4.954 1.960 1.00 94.56 79 ILE A O 1
ATOM 658 N N . ASN A 1 80 ? -6.723 5.083 2.424 1.00 89.50 80 ASN A N 1
ATOM 659 C CA . ASN A 1 80 ? -6.829 6.477 1.978 1.00 89.50 80 ASN A CA 1
ATOM 660 C C . ASN A 1 80 ? -6.172 7.456 2.961 1.00 89.50 80 ASN A C 1
ATOM 662 O O . ASN A 1 80 ? -5.780 8.555 2.584 1.00 89.50 80 ASN A O 1
ATOM 666 N N . ARG A 1 81 ? -6.081 7.089 4.243 1.00 93.06 81 ARG A N 1
ATOM 667 C CA . ARG A 1 81 ? -5.559 7.965 5.303 1.00 93.06 81 ARG A CA 1
ATOM 668 C C . ARG A 1 81 ? -4.037 7.892 5.436 1.00 93.06 81 ARG A C 1
ATOM 670 O O . ARG A 1 81 ? -3.446 8.872 5.884 1.00 93.06 81 ARG A O 1
ATOM 677 N N . ILE A 1 82 ? -3.428 6.747 5.111 1.00 93.94 82 ILE A N 1
ATOM 678 C CA . ILE A 1 82 ? -1.972 6.562 5.109 1.00 93.94 82 ILE A CA 1
ATOM 679 C C . ILE A 1 82 ? -1.327 7.253 3.918 1.00 93.94 82 ILE A C 1
ATOM 681 O O . ILE A 1 82 ? -0.193 7.705 4.038 1.00 93.94 82 ILE A O 1
ATOM 685 N N . ASN A 1 83 ? -2.037 7.327 2.789 1.00 90.00 83 ASN A N 1
ATOM 686 C CA . ASN A 1 83 ? -1.471 7.824 1.552 1.00 90.00 83 ASN A CA 1
ATOM 687 C C . ASN A 1 83 ? -1.221 9.343 1.629 1.00 90.00 83 ASN A C 1
ATOM 689 O O . ASN A 1 83 ? -2.174 10.115 1.766 1.00 90.00 83 ASN A O 1
ATOM 693 N N . PRO A 1 84 ? 0.045 9.788 1.554 1.00 81.12 84 PRO A N 1
ATOM 694 C CA . PRO A 1 84 ? 0.373 11.203 1.614 1.00 81.12 84 PRO A CA 1
ATOM 695 C C . PRO A 1 84 ? 0.379 11.890 0.237 1.00 81.12 84 PRO A C 1
ATOM 697 O O . PRO A 1 84 ? 0.539 13.107 0.179 1.00 81.12 84 PRO A O 1
ATOM 700 N N . TYR A 1 85 ? 0.257 11.136 -0.858 1.00 81.88 85 TYR A N 1
ATOM 701 C CA . TYR A 1 85 ? 0.334 11.642 -2.224 1.00 81.88 85 TYR A CA 1
ATOM 702 C C . TYR A 1 85 ? -1.041 12.117 -2.732 1.00 81.88 85 TYR A C 1
ATOM 704 O O . TYR A 1 85 ? -2.084 11.612 -2.299 1.00 81.88 85 TYR A O 1
ATOM 712 N N . PRO A 1 86 ? -1.068 13.079 -3.673 1.00 74.50 86 PRO A N 1
ATOM 713 C CA . PRO A 1 86 ? -2.309 13.543 -4.280 1.00 74.50 86 PRO A CA 1
ATOM 714 C C . PRO A 1 86 ? -3.030 12.411 -5.022 1.00 74.50 86 PRO A C 1
ATOM 716 O O . PRO A 1 86 ? -2.414 11.488 -5.557 1.00 74.50 86 PRO A O 1
ATOM 719 N N . ASN A 1 87 ? -4.361 12.500 -5.059 1.00 78.25 87 ASN A N 1
ATOM 720 C CA . ASN A 1 87 ? -5.245 11.600 -5.808 1.00 78.25 87 ASN A CA 1
ATOM 721 C C . ASN A 1 87 ? -5.105 10.106 -5.465 1.00 78.25 87 ASN A C 1
ATOM 723 O O . ASN A 1 87 ? -5.521 9.255 -6.243 1.00 78.25 87 ASN A O 1
ATOM 727 N N . GLY A 1 88 ? -4.521 9.770 -4.311 1.00 81.75 88 GLY A N 1
ATOM 728 C CA . GLY A 1 88 ? -4.384 8.381 -3.878 1.00 81.75 88 GLY A CA 1
ATOM 729 C C . GLY A 1 88 ? -3.322 7.584 -4.641 1.00 81.75 88 GLY A C 1
ATOM 730 O O . GLY A 1 88 ? -3.234 6.376 -4.448 1.00 81.75 88 GLY A O 1
ATOM 731 N N . GLN A 1 89 ? -2.481 8.223 -5.454 1.00 91.12 89 GLN A N 1
ATOM 732 C CA . GLN A 1 89 ? -1.404 7.536 -6.168 1.00 91.12 89 GLN A CA 1
ATOM 733 C C . GLN A 1 89 ? -0.306 7.092 -5.198 1.00 91.12 89 GLN A C 1
ATOM 735 O O . GLN A 1 89 ? -0.041 7.752 -4.201 1.00 91.12 89 GLN A O 1
ATOM 740 N N . ILE A 1 90 ? 0.349 5.972 -5.463 1.00 91.81 90 ILE A N 1
ATOM 741 C CA . ILE A 1 90 ? 1.514 5.514 -4.708 1.00 91.81 90 ILE A CA 1
ATOM 742 C C . ILE A 1 90 ? 2.631 5.303 -5.716 1.00 91.81 90 ILE A C 1
ATOM 744 O O . ILE A 1 90 ? 2.637 4.324 -6.463 1.00 91.81 90 ILE A O 1
ATOM 748 N N . SER A 1 91 ? 3.546 6.268 -5.749 1.00 88.44 91 SER A N 1
ATOM 749 C CA . SER A 1 91 ? 4.685 6.282 -6.656 1.00 88.44 91 SER A CA 1
ATOM 750 C C . SER A 1 91 ? 5.939 6.653 -5.882 1.00 88.44 91 SER A C 1
ATOM 752 O O . SER A 1 91 ? 6.147 7.814 -5.536 1.00 88.44 91 SER A O 1
ATOM 754 N N . SER A 1 92 ? 6.788 5.669 -5.623 1.00 84.56 92 SER A N 1
ATOM 755 C CA . SER A 1 92 ? 8.073 5.864 -4.961 1.00 84.56 92 SER A CA 1
ATOM 756 C C . SER A 1 92 ? 9.215 5.696 -5.954 1.00 84.56 92 SER A C 1
ATOM 758 O O . SER A 1 92 ? 9.274 4.711 -6.684 1.00 84.56 92 SER A O 1
ATOM 760 N N . LYS A 1 93 ? 10.163 6.643 -5.967 1.00 80.19 93 LYS A N 1
ATOM 761 C CA . LYS A 1 93 ? 11.342 6.550 -6.851 1.00 80.19 93 LYS A CA 1
ATOM 762 C C . LYS A 1 93 ? 12.357 5.517 -6.360 1.00 80.19 93 LYS A C 1
ATOM 764 O O . LYS A 1 93 ? 13.116 4.971 -7.151 1.00 80.19 93 LYS A O 1
ATOM 769 N N . LYS A 1 94 ? 12.398 5.287 -5.044 1.00 89.44 94 LYS A N 1
ATOM 770 C CA . LYS A 1 94 ? 13.327 4.374 -4.369 1.00 89.44 94 LYS A CA 1
ATOM 771 C C . LYS A 1 94 ? 12.548 3.433 -3.451 1.00 89.44 94 LYS A C 1
ATOM 773 O O . LYS A 1 94 ? 11.554 3.834 -2.846 1.00 89.44 94 LYS A O 1
ATOM 778 N N . LYS A 1 95 ? 13.056 2.212 -3.260 1.00 92.75 95 LYS A N 1
ATOM 779 C CA . LYS A 1 95 ? 12.526 1.254 -2.272 1.00 92.75 95 LYS A CA 1
ATOM 780 C C . LYS A 1 95 ? 12.442 1.867 -0.868 1.00 92.75 95 LYS A C 1
ATOM 782 O O . LYS A 1 95 ? 11.435 1.704 -0.191 1.00 92.75 95 LYS A O 1
ATOM 787 N N . SER A 1 96 ? 13.469 2.611 -0.458 1.00 93.06 96 SER A N 1
ATOM 788 C CA . SER A 1 96 ? 13.516 3.275 0.849 1.00 93.06 96 SER A CA 1
ATOM 789 C C . SER A 1 96 ? 12.409 4.318 1.036 1.00 93.06 96 SER A C 1
ATOM 791 O O . SER A 1 96 ? 11.882 4.443 2.136 1.00 93.06 96 SER A O 1
ATOM 793 N N . GLU A 1 97 ? 12.017 5.029 -0.028 1.00 92.38 97 GLU A N 1
ATOM 794 C CA . GLU A 1 97 ? 10.895 5.976 0.002 1.00 92.38 97 GLU A CA 1
ATOM 795 C C . GLU A 1 97 ? 9.572 5.238 0.241 1.00 92.38 97 GLU A C 1
ATOM 797 O O . GLU A 1 97 ? 8.815 5.609 1.138 1.00 92.38 97 GLU A O 1
ATOM 802 N N . PHE A 1 98 ? 9.332 4.143 -0.486 1.00 94.25 98 PHE A N 1
ATOM 803 C CA . PHE A 1 98 ? 8.145 3.312 -0.277 1.00 94.25 98 PHE A CA 1
ATOM 804 C C . PHE A 1 9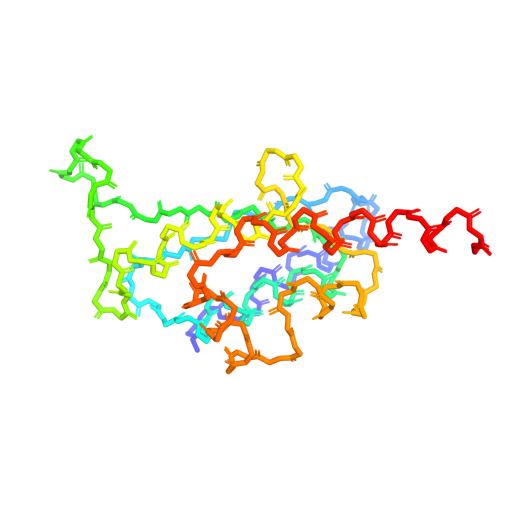8 ? 8.083 2.788 1.163 1.00 94.25 98 PHE A C 1
ATOM 806 O O . PHE A 1 98 ? 7.078 2.945 1.858 1.00 94.25 98 PHE A O 1
ATOM 813 N N . GLU A 1 99 ? 9.183 2.208 1.643 1.00 95.56 99 GLU A N 1
ATOM 814 C CA . GLU A 1 99 ? 9.256 1.622 2.983 1.00 95.56 99 GLU A CA 1
ATOM 815 C C . GLU A 1 99 ? 9.133 2.676 4.092 1.00 95.56 99 GLU A C 1
ATOM 817 O O . GLU A 1 99 ? 8.559 2.399 5.145 1.00 95.56 99 GLU A O 1
ATOM 822 N N . TYR A 1 100 ? 9.596 3.906 3.856 1.00 95.12 100 TYR A N 1
ATOM 823 C CA . TYR A 1 100 ? 9.417 5.012 4.792 1.00 95.12 100 TYR A CA 1
ATOM 824 C C . TYR A 1 100 ? 7.936 5.335 5.023 1.00 95.12 100 TYR A C 1
ATOM 826 O O . TYR A 1 100 ? 7.510 5.521 6.170 1.00 95.12 100 TYR A O 1
ATOM 834 N N . PHE A 1 101 ? 7.130 5.382 3.961 1.00 94.94 101 PHE A N 1
ATOM 835 C CA . PHE A 1 101 ? 5.710 5.717 4.068 1.00 94.94 101 PHE A CA 1
ATOM 836 C C . PHE A 1 101 ? 4.855 4.525 4.498 1.00 94.94 101 PHE A C 1
ATOM 838 O O . PHE A 1 101 ? 4.051 4.671 5.423 1.00 94.94 101 PHE A O 1
ATOM 845 N N . PHE A 1 102 ? 5.079 3.355 3.899 1.00 96.44 102 PHE A N 1
ATOM 846 C CA . PHE A 1 102 ? 4.196 2.190 4.003 1.00 96.44 102 PHE A CA 1
ATOM 847 C C . PHE A 1 102 ? 4.773 1.038 4.845 1.00 96.44 102 PHE A C 1
ATOM 849 O O . PHE A 1 102 ? 4.102 0.031 5.036 1.00 96.44 102 PHE A O 1
ATOM 856 N N . GLY A 1 103 ? 5.973 1.185 5.411 1.00 96.94 103 GLY A N 1
ATOM 857 C CA . GLY A 1 103 ? 6.633 0.157 6.223 1.00 96.94 103 GLY A CA 1
ATOM 858 C C . GLY A 1 103 ? 7.476 -0.814 5.392 1.00 96.94 103 GLY A C 1
ATOM 859 O O . GLY A 1 103 ? 7.295 -0.947 4.180 1.00 96.94 103 GLY A O 1
ATOM 860 N N . LYS A 1 104 ? 8.414 -1.509 6.046 1.00 97.31 104 LYS A N 1
ATOM 861 C CA . LYS A 1 104 ? 9.379 -2.425 5.403 1.00 97.31 104 LYS A CA 1
ATOM 862 C C . LYS A 1 104 ? 8.782 -3.776 5.008 1.00 97.31 104 LYS A C 1
ATOM 864 O O . LYS A 1 104 ? 9.300 -4.459 4.123 1.00 97.31 104 LYS A O 1
ATOM 869 N N . ASN A 1 105 ? 7.705 -4.168 5.679 1.00 98.06 105 ASN A N 1
ATOM 870 C CA . ASN A 1 105 ? 7.024 -5.447 5.521 1.00 98.06 105 ASN A CA 1
ATOM 871 C C . ASN A 1 105 ? 5.526 -5.299 5.838 1.00 98.06 105 ASN A C 1
ATOM 873 O O . ASN A 1 105 ? 5.093 -4.291 6.403 1.00 98.06 105 ASN A O 1
ATOM 877 N N . ALA A 1 106 ? 4.745 -6.332 5.519 1.00 97.94 106 ALA A N 1
ATOM 878 C CA . ALA A 1 106 ? 3.299 -6.324 5.724 1.00 97.94 106 ALA A CA 1
ATOM 879 C C . ALA A 1 106 ? 2.889 -6.130 7.196 1.00 97.94 106 ALA A C 1
ATOM 881 O O . ALA A 1 106 ? 1.895 -5.463 7.474 1.00 97.94 106 ALA A O 1
ATOM 882 N N . LYS A 1 107 ? 3.684 -6.627 8.157 1.00 98.25 107 LYS A N 1
ATOM 883 C CA . LYS A 1 107 ? 3.428 -6.438 9.595 1.00 98.25 107 LYS A CA 1
ATOM 884 C C . LYS A 1 107 ? 3.512 -4.962 9.987 1.00 98.25 107 LYS A C 1
ATOM 886 O O . LYS A 1 107 ? 2.653 -4.468 10.714 1.00 98.25 107 LYS A O 1
ATOM 891 N N . GLU A 1 108 ? 4.532 -4.247 9.520 1.00 98.38 108 GLU A N 1
ATOM 892 C CA . GLU A 1 108 ? 4.653 -2.800 9.727 1.00 98.38 108 GLU A CA 1
ATOM 893 C C . GLU A 1 108 ? 3.543 -2.027 9.017 1.00 98.38 108 GLU A C 1
ATOM 895 O O . GLU A 1 108 ? 2.960 -1.124 9.615 1.00 98.38 108 GLU A O 1
ATOM 900 N N . PHE A 1 109 ? 3.201 -2.411 7.787 1.00 98.12 109 PHE A N 1
ATOM 901 C CA . PHE A 1 109 ? 2.095 -1.800 7.055 1.00 98.12 109 PHE A CA 1
ATOM 902 C C . PHE A 1 109 ? 0.769 -1.944 7.808 1.00 98.12 109 PHE A C 1
ATOM 904 O O . PHE A 1 109 ? 0.092 -0.950 8.067 1.00 98.12 109 PHE A O 1
ATOM 911 N N . LYS A 1 110 ? 0.441 -3.155 8.271 1.00 97.75 110 LYS A N 1
ATOM 912 C CA . LYS A 1 110 ? -0.754 -3.422 9.080 1.00 97.75 110 LYS A CA 1
ATOM 913 C C . LYS A 1 110 ? -0.761 -2.626 10.385 1.00 97.75 110 LYS A C 1
ATOM 915 O O . LYS A 1 110 ? -1.795 -2.073 10.758 1.00 97.75 110 LYS A O 1
ATOM 920 N N . LYS A 1 111 ? 0.388 -2.501 11.062 1.00 97.75 111 LYS A N 1
ATOM 921 C CA . LYS A 1 111 ? 0.530 -1.625 12.241 1.00 97.75 111 LYS A CA 1
ATOM 922 C C . LYS A 1 111 ? 0.241 -0.162 11.905 1.00 97.75 111 LYS A C 1
ATOM 924 O O . LYS A 1 111 ? -0.442 0.503 12.678 1.00 97.75 111 LYS A O 1
ATOM 929 N N . LEU A 1 112 ? 0.735 0.336 10.769 1.00 97.62 112 LEU A N 1
ATOM 930 C CA . LEU A 1 112 ? 0.455 1.699 10.318 1.00 97.62 112 LEU A CA 1
ATOM 931 C C . LEU A 1 112 ? -1.040 1.888 10.065 1.00 97.62 112 LEU A C 1
ATOM 933 O O . LEU A 1 112 ? -1.598 2.841 10.598 1.00 97.62 112 LEU A O 1
ATOM 937 N N . LEU A 1 113 ? -1.694 0.972 9.339 1.00 97.00 113 LEU A N 1
ATOM 938 C CA . LEU A 1 113 ? -3.139 1.022 9.074 1.00 97.00 113 LEU A CA 1
ATOM 939 C C . LEU A 1 113 ? -3.983 1.054 10.350 1.00 97.00 113 LEU A C 1
ATOM 941 O O . LEU A 1 113 ? -5.010 1.724 10.369 1.00 97.00 113 LEU A O 1
ATOM 945 N N . ASN A 1 114 ? -3.521 0.389 11.410 1.00 96.12 114 ASN A N 1
ATOM 946 C CA . ASN A 1 114 ? -4.176 0.345 12.716 1.00 96.12 114 ASN A CA 1
ATOM 947 C C . ASN A 1 114 ? -3.792 1.515 13.653 1.00 96.12 114 ASN A C 1
ATOM 949 O O . ASN A 1 114 ? -4.273 1.605 14.782 1.00 96.12 114 ASN A O 1
ATOM 953 N N . PHE A 1 115 ? -2.956 2.457 13.206 1.00 96.19 115 PHE A N 1
ATOM 954 C CA . PHE A 1 115 ? -2.568 3.613 14.012 1.00 96.19 115 PHE A CA 1
ATOM 955 C C . PHE A 1 115 ? -3.694 4.659 14.071 1.00 96.19 115 PHE A C 1
ATOM 957 O O . PHE A 1 115 ? -4.079 5.242 13.056 1.00 96.19 115 PHE A O 1
ATOM 964 N N . LYS A 1 116 ? -4.182 4.968 15.284 1.00 93.69 116 LYS A N 1
ATOM 965 C CA . LYS A 1 116 ? -5.343 5.856 15.526 1.00 93.69 116 LYS A CA 1
ATOM 966 C C . LYS A 1 116 ? -5.293 7.173 14.739 1.00 93.69 116 LYS A C 1
ATOM 968 O O . LYS A 1 116 ? -6.292 7.588 14.162 1.00 93.69 116 LYS A O 1
ATOM 973 N N . ASN A 1 117 ? -4.120 7.807 14.669 1.00 93.81 117 ASN A N 1
ATOM 974 C CA . ASN A 1 117 ? -3.921 9.113 14.032 1.00 93.81 117 ASN A CA 1
ATOM 975 C C . ASN A 1 117 ? -3.074 9.036 12.749 1.00 93.81 117 ASN A C 1
ATOM 977 O O . ASN A 1 117 ? -2.254 9.919 12.481 1.00 93.81 117 ASN A O 1
ATOM 981 N N . ILE A 1 118 ? -3.265 7.989 11.940 1.00 95.44 118 ILE A N 1
ATOM 982 C CA . ILE A 1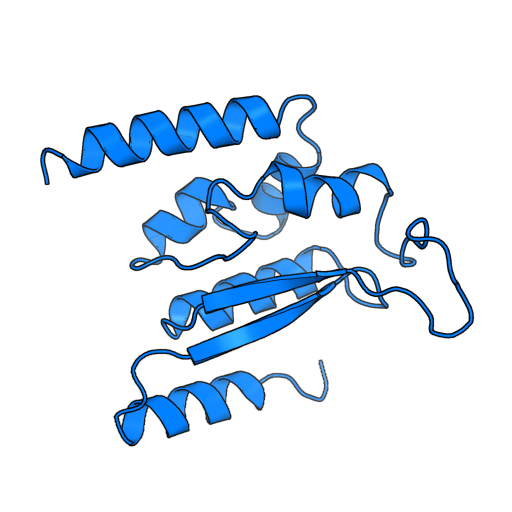 118 ? -2.474 7.718 10.726 1.00 95.44 118 ILE A CA 1
ATOM 983 C C . ILE A 1 118 ? -2.412 8.895 9.750 1.00 95.44 118 ILE A C 1
ATOM 985 O O . ILE A 1 118 ? -1.349 9.181 9.211 1.00 95.44 118 ILE A O 1
ATOM 989 N N . ARG A 1 119 ? -3.497 9.667 9.611 1.00 93.38 119 ARG A N 1
ATOM 990 C CA . ARG A 1 119 ? -3.523 10.859 8.749 1.00 93.38 119 ARG A CA 1
ATOM 991 C C . ARG A 1 119 ? -2.558 11.946 9.227 1.00 93.38 119 ARG A C 1
ATOM 993 O O . ARG A 1 119 ? -1.904 12.595 8.415 1.00 93.38 119 ARG A O 1
ATOM 1000 N N . LYS A 1 120 ? -2.456 12.156 10.546 1.00 94.81 120 LYS A N 1
ATOM 1001 C CA . LYS A 1 120 ? -1.496 13.103 11.136 1.00 94.81 120 LYS A CA 1
ATOM 1002 C C . LYS A 1 120 ? -0.071 12.596 10.930 1.00 94.81 120 LYS A C 1
ATOM 1004 O O . LYS A 1 120 ? 0.786 13.369 10.513 1.00 94.81 120 LYS A O 1
ATOM 1009 N N . LEU A 1 121 ? 0.163 11.302 11.158 1.00 95.19 121 LEU A N 1
ATOM 1010 C CA . LEU A 1 121 ? 1.463 10.673 10.929 1.00 95.19 121 LEU A CA 1
ATOM 1011 C C . LEU A 1 121 ? 1.909 10.797 9.463 1.00 95.19 121 LEU A C 1
ATOM 1013 O O . LEU A 1 121 ? 3.039 11.205 9.220 1.00 95.19 121 LEU A O 1
ATOM 1017 N N . ALA A 1 122 ? 1.029 10.514 8.500 1.00 93.94 122 ALA A N 1
ATOM 1018 C CA . ALA A 1 122 ? 1.313 10.630 7.070 1.00 93.94 122 ALA A CA 1
ATOM 1019 C C . ALA A 1 122 ? 1.717 12.063 6.680 1.00 93.94 122 ALA A C 1
ATOM 1021 O O . ALA A 1 122 ? 2.725 12.257 6.004 1.00 93.94 122 ALA A O 1
ATOM 1022 N N . LYS A 1 123 ? 1.001 13.078 7.189 1.00 93.31 123 LYS A N 1
ATOM 1023 C CA . LYS A 1 123 ? 1.354 14.497 6.992 1.00 93.31 123 LYS A CA 1
ATOM 1024 C C . LYS A 1 123 ? 2.723 14.850 7.579 1.00 93.31 123 LYS A C 1
ATOM 1026 O O . LYS A 1 123 ? 3.504 15.540 6.930 1.00 93.31 123 LYS A O 1
ATOM 1031 N N . LEU A 1 124 ? 3.025 14.380 8.792 1.00 94.31 124 LEU A N 1
ATOM 1032 C CA . LEU A 1 124 ? 4.321 14.618 9.439 1.00 94.31 124 LEU A CA 1
ATOM 1033 C C . LEU A 1 124 ? 5.465 13.944 8.675 1.00 94.31 124 LEU A C 1
ATOM 1035 O O . LEU A 1 124 ? 6.494 14.576 8.444 1.00 94.31 124 LEU A O 1
ATOM 1039 N N . LYS A 1 125 ? 5.260 12.694 8.242 1.00 94.06 125 LYS A N 1
ATOM 1040 C CA . LYS A 1 125 ? 6.199 11.964 7.389 1.00 94.06 125 LYS A CA 1
ATOM 1041 C C . LYS A 1 125 ? 6.456 12.716 6.087 1.00 94.06 125 LYS A C 1
ATOM 1043 O O . LYS A 1 125 ? 7.609 12.914 5.734 1.00 94.06 125 LYS A O 1
ATOM 1048 N N . MET A 1 126 ? 5.406 13.188 5.414 1.00 92.44 126 MET A N 1
ATOM 1049 C CA . MET A 1 126 ? 5.546 13.943 4.167 1.00 92.44 126 MET A CA 1
ATOM 1050 C C . MET A 1 126 ? 6.306 15.256 4.381 1.00 92.44 126 MET A C 1
ATOM 1052 O O . MET A 1 126 ? 7.264 15.510 3.665 1.00 92.44 126 MET A O 1
ATOM 1056 N N . LYS A 1 127 ? 5.967 16.040 5.416 1.00 93.00 127 LYS A N 1
ATOM 1057 C CA . LYS A 1 127 ? 6.685 17.285 5.748 1.00 93.00 127 LYS A CA 1
ATOM 1058 C C . LYS A 1 127 ? 8.176 17.043 6.010 1.00 93.00 127 LYS A C 1
ATOM 1060 O O . LYS A 1 127 ? 9.013 17.827 5.569 1.00 93.00 127 LYS A O 1
ATOM 1065 N N . LYS A 1 128 ? 8.508 15.975 6.745 1.00 93.44 128 LYS A N 1
ATOM 1066 C CA . LYS A 1 128 ? 9.901 15.584 6.996 1.00 93.44 128 LYS A CA 1
ATOM 1067 C C . LYS A 1 128 ? 10.589 15.164 5.696 1.00 93.44 128 LYS A C 1
ATOM 1069 O O . LYS A 1 128 ? 11.645 15.690 5.384 1.00 93.44 128 LYS A O 1
ATOM 1074 N N . PHE A 1 129 ? 9.958 14.288 4.921 1.00 90.81 129 PHE A N 1
ATOM 1075 C CA . PHE A 1 129 ? 10.485 13.793 3.654 1.00 90.81 129 PHE A CA 1
ATOM 1076 C C . PHE A 1 129 ? 10.781 14.915 2.652 1.00 90.81 129 PHE A C 1
ATOM 1078 O O . PHE A 1 129 ? 11.851 14.932 2.056 1.00 90.81 129 PHE A O 1
ATOM 1085 N N . THR A 1 130 ? 9.866 15.876 2.491 1.00 88.31 130 THR A N 1
ATOM 1086 C CA . THR A 1 130 ? 10.077 17.021 1.594 1.00 88.31 130 THR A CA 1
ATOM 1087 C C . THR A 1 130 ? 11.194 17.925 2.084 1.00 88.31 130 THR A C 1
ATOM 1089 O O . THR A 1 130 ? 11.978 18.392 1.273 1.00 88.31 130 THR A O 1
ATOM 1092 N N . ARG A 1 131 ? 11.290 18.161 3.399 1.00 89.44 131 ARG A N 1
ATOM 1093 C CA . ARG A 1 131 ? 12.378 18.957 3.974 1.00 89.44 131 ARG A CA 1
ATOM 1094 C C . ARG A 1 131 ? 13.727 18.293 3.729 1.00 89.44 131 ARG A C 1
ATOM 1096 O O . ARG A 1 13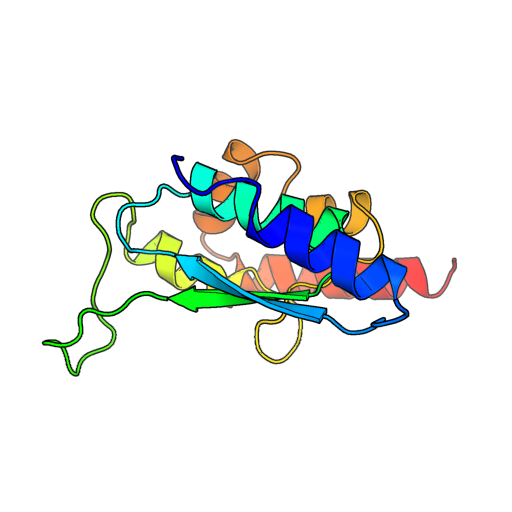1 ? 14.645 18.970 3.303 1.00 89.44 131 ARG A O 1
ATOM 1103 N N . ASP A 1 132 ? 13.832 16.996 3.996 1.00 85.62 132 ASP A N 1
ATOM 1104 C CA . ASP A 1 132 ? 15.095 16.268 3.899 1.00 85.62 132 ASP A CA 1
ATOM 1105 C C . ASP A 1 132 ? 15.542 16.134 2.417 1.00 85.62 132 ASP A C 1
ATOM 1107 O O . ASP A 1 132 ? 16.729 16.225 2.140 1.00 85.62 132 ASP A O 1
ATOM 1111 N N . LYS A 1 133 ? 14.603 16.059 1.453 1.00 74.75 133 LYS A N 1
ATOM 1112 C CA . LYS A 1 133 ? 14.888 16.092 -0.001 1.00 74.75 133 LYS A CA 1
ATOM 1113 C C . LYS A 1 133 ? 15.334 17.446 -0.563 1.00 74.75 133 LYS A C 1
ATOM 1115 O O . LYS A 1 133 ? 15.857 17.472 -1.666 1.00 74.75 133 LYS A O 1
ATOM 1120 N N . ILE A 1 134 ? 15.068 18.562 0.118 1.00 62.12 134 ILE A N 1
ATOM 1121 C CA . ILE A 1 134 ? 15.515 19.895 -0.338 1.00 62.12 134 ILE A CA 1
ATOM 1122 C C . ILE A 1 134 ? 17.039 20.049 -0.171 1.00 62.12 134 ILE A C 1
ATOM 1124 O O . ILE A 1 134 ? 17.636 20.913 -0.803 1.00 62.12 134 ILE A O 1
ATOM 1128 N N . TRP A 1 135 ? 17.659 19.199 0.653 1.00 47.31 135 TRP A N 1
ATOM 1129 C CA . TRP A 1 135 ? 19.089 19.220 0.963 1.00 47.31 135 TRP A CA 1
ATOM 1130 C C . TRP A 1 135 ? 19.869 18.030 0.367 1.00 47.31 135 TRP A C 1
ATOM 1132 O O . TRP A 1 135 ? 21.041 17.867 0.699 1.00 47.31 135 TRP A O 1
ATOM 1142 N N . GLU A 1 136 ? 19.226 17.201 -0.470 1.00 51.78 136 GLU A N 1
ATOM 1143 C CA . GLU A 1 136 ? 19.856 16.160 -1.313 1.00 51.78 136 GLU A CA 1
ATOM 1144 C C . GLU A 1 136 ? 20.065 16.685 -2.738 1.00 51.78 136 GLU A C 1
ATOM 1146 O O . GLU A 1 136 ? 21.129 16.377 -3.319 1.00 51.78 136 GLU A O 1
#

Radius of gyration: 15.45 Å; Cα contacts (8 Å, |Δi|>4): 167; chains: 1; bounding box: 45×38×41 Å